Protein AF-A0A3N5M5Z9-F1 (afdb_monomer_lite)

Radius of gyration: 33.38 Å; chains: 1; bounding box: 101×38×65 Å

Structure (mmCIF, N/CA/C/O backbone):
data_AF-A0A3N5M5Z9-F1
#
_entry.id   AF-A0A3N5M5Z9-F1
#
loop_
_atom_site.group_PDB
_atom_site.id
_atom_site.type_symbol
_atom_site.label_atom_id
_atom_site.label_alt_id
_atom_site.label_comp_id
_atom_site.label_asym_id
_atom_site.label_entity_id
_atom_site.label_seq_id
_atom_site.pdbx_PDB_ins_code
_atom_site.Cartn_x
_atom_site.Cartn_y
_atom_site.Cartn_z
_atom_site.occupancy
_atom_site.B_iso_or_equiv
_atom_site.auth_seq_id
_atom_site.auth_comp_id
_atom_site.auth_asym_id
_atom_site.auth_atom_id
_atom_site.pdbx_PDB_model_num
ATOM 1 N N . MET A 1 1 ? -20.073 27.078 -32.637 1.00 55.94 1 MET A N 1
ATOM 2 C CA . MET A 1 1 ? -19.144 25.939 -32.823 1.00 55.94 1 MET A CA 1
ATOM 3 C C . MET A 1 1 ? -18.097 26.010 -31.715 1.00 55.94 1 MET A C 1
ATOM 5 O O . MET A 1 1 ? -17.224 26.864 -31.777 1.00 55.94 1 MET A O 1
ATOM 9 N N . ASN A 1 2 ? -18.253 25.224 -30.645 1.00 62.97 2 ASN A N 1
ATOM 10 C CA . ASN A 1 2 ? -17.443 25.343 -29.427 1.00 62.97 2 ASN A CA 1
ATOM 11 C C . ASN A 1 2 ? -16.269 24.356 -29.510 1.00 62.97 2 ASN A C 1
ATOM 13 O O . ASN A 1 2 ? -16.492 23.146 -29.527 1.00 62.97 2 ASN A O 1
ATOM 17 N N . ARG A 1 3 ? -15.029 24.847 -29.641 1.00 63.47 3 ARG A N 1
ATOM 18 C CA . ARG A 1 3 ? -13.850 23.968 -29.660 1.00 63.47 3 ARG A CA 1
ATOM 19 C C . ARG A 1 3 ? -13.570 23.509 -28.224 1.00 63.47 3 ARG A C 1
ATOM 21 O O . ARG A 1 3 ? -13.419 24.371 -27.362 1.00 63.47 3 ARG A O 1
ATOM 28 N N . PRO A 1 4 ? -13.500 22.196 -27.945 1.00 55.50 4 PRO A N 1
ATOM 29 C CA . PRO A 1 4 ? -13.202 21.715 -26.605 1.00 55.50 4 PRO A CA 1
ATOM 30 C C . PRO A 1 4 ? -11.818 22.204 -26.169 1.00 55.50 4 PRO A C 1
ATOM 32 O O . PRO A 1 4 ? -10.824 22.057 -26.883 1.00 55.50 4 PRO A O 1
ATOM 35 N N . THR A 1 5 ? -11.775 22.818 -24.991 1.00 67.75 5 THR A N 1
ATOM 36 C CA . THR A 1 5 ? -10.578 23.355 -24.348 1.00 67.75 5 THR A CA 1
ATOM 37 C C . THR A 1 5 ? -9.547 22.236 -24.180 1.00 67.75 5 THR A C 1
ATOM 39 O O . THR A 1 5 ? -9.876 21.159 -23.677 1.00 67.75 5 THR A O 1
ATOM 42 N N . ARG A 1 6 ? -8.293 22.473 -24.600 1.00 72.56 6 ARG A N 1
ATOM 43 C CA . ARG A 1 6 ? -7.176 21.496 -24.579 1.00 72.56 6 ARG A CA 1
ATOM 44 C C . ARG A 1 6 ? -7.021 20.744 -23.246 1.00 72.56 6 ARG A C 1
ATOM 46 O O . ARG A 1 6 ? -6.528 19.621 -23.240 1.00 72.56 6 ARG A O 1
ATOM 53 N N . THR A 1 7 ? -7.466 21.327 -22.138 1.00 72.94 7 THR A N 1
ATOM 54 C CA . THR A 1 7 ? -7.477 20.736 -20.794 1.00 72.94 7 THR A CA 1
ATOM 55 C C . THR A 1 7 ? -8.300 19.449 -20.682 1.00 72.94 7 THR A C 1
ATOM 57 O O . THR A 1 7 ? -7.855 18.507 -20.032 1.00 72.94 7 THR A O 1
ATOM 60 N N . VAL A 1 8 ? -9.442 19.341 -21.366 1.00 76.19 8 VAL A N 1
ATOM 61 C CA . VAL A 1 8 ? -10.315 18.152 -21.272 1.00 76.19 8 VAL A CA 1
ATOM 62 C C . VAL A 1 8 ? -9.689 16.937 -21.973 1.00 76.19 8 VAL A C 1
ATOM 64 O O . VAL A 1 8 ? -9.873 15.793 -21.550 1.00 76.19 8 VAL A O 1
ATOM 67 N N . LEU A 1 9 ? -8.902 17.177 -23.027 1.00 70.38 9 LEU A N 1
ATOM 68 C CA . LEU A 1 9 ? -8.251 16.121 -23.805 1.00 70.38 9 LEU A CA 1
ATOM 69 C C . LEU A 1 9 ? -7.135 15.433 -23.002 1.00 70.38 9 LEU A C 1
ATOM 71 O O . LEU A 1 9 ? -7.053 14.206 -22.980 1.00 70.38 9 LEU A O 1
ATOM 75 N N . TRP A 1 10 ? -6.331 16.218 -22.279 1.00 74.12 10 TRP A N 1
ATOM 76 C CA . TRP A 1 10 ? -5.265 15.701 -21.417 1.00 74.12 10 TRP A CA 1
ATOM 77 C C . TRP A 1 10 ? -5.806 14.892 -20.236 1.00 74.12 10 TRP A C 1
ATOM 79 O O . TRP A 1 10 ? -5.250 13.848 -19.898 1.00 74.12 10 TRP A O 1
ATOM 89 N N . GLN A 1 11 ? -6.927 15.318 -19.651 1.00 71.69 11 GLN A N 1
ATOM 90 C CA . GLN A 1 11 ? -7.569 14.603 -18.546 1.00 71.69 11 GLN A CA 1
ATOM 91 C C . GLN A 1 11 ? -8.104 13.231 -18.991 1.00 71.69 11 GLN A C 1
ATOM 93 O O . GLN A 1 11 ? -7.925 12.238 -18.284 1.00 71.69 11 GLN A O 1
ATOM 98 N N . ARG A 1 12 ? -8.672 13.142 -20.204 1.00 69.56 12 ARG A N 1
ATOM 99 C CA . ARG A 1 12 ? -9.094 11.863 -20.805 1.00 69.56 12 ARG A CA 1
ATOM 100 C C . ARG A 1 12 ? -7.922 10.951 -21.160 1.00 69.56 12 ARG A C 1
ATOM 102 O O . ARG A 1 12 ? -8.013 9.754 -20.913 1.00 69.56 12 ARG A O 1
ATOM 109 N N . MET A 1 13 ? -6.825 11.488 -21.696 1.00 69.06 13 MET A N 1
ATOM 110 C CA . MET A 1 13 ? -5.639 10.677 -22.006 1.00 69.06 13 MET A CA 1
ATOM 111 C C . MET A 1 13 ? -4.989 10.122 -20.732 1.00 69.06 13 MET A C 1
ATOM 113 O O . MET A 1 13 ? -4.672 8.937 -20.675 1.00 69.06 13 MET A O 1
ATOM 117 N N . ARG A 1 14 ? -4.892 10.916 -19.659 1.00 66.31 14 ARG A N 1
ATOM 118 C CA . ARG A 1 14 ? -4.393 10.438 -18.357 1.00 66.31 14 ARG A CA 1
ATOM 119 C C . ARG A 1 14 ? -5.268 9.323 -17.770 1.00 66.31 14 ARG A C 1
ATOM 121 O O . ARG A 1 14 ? -4.745 8.370 -17.201 1.00 66.31 14 ARG A O 1
ATOM 128 N N . ALA A 1 15 ? -6.585 9.402 -17.971 1.00 62.56 15 ALA A N 1
ATOM 129 C CA . ALA A 1 15 ? -7.541 8.382 -17.542 1.00 62.56 15 ALA A CA 1
ATOM 130 C C . ALA A 1 15 ? -7.485 7.075 -18.356 1.00 62.56 15 ALA A C 1
ATOM 132 O O . ALA A 1 15 ? -8.138 6.107 -17.974 1.00 62.56 15 ALA A O 1
ATOM 133 N N . LEU A 1 16 ? -6.732 7.016 -19.454 1.00 61.34 16 LEU A N 1
ATOM 134 C CA . LEU A 1 16 ? -6.512 5.784 -20.219 1.00 61.34 16 LEU A CA 1
ATOM 135 C C . LEU A 1 16 ? -5.133 5.173 -19.956 1.00 61.34 16 LEU A C 1
ATOM 137 O O . LEU A 1 16 ? -4.974 3.968 -20.108 1.00 61.34 16 LEU A O 1
ATOM 141 N N . VAL A 1 17 ? -4.155 5.979 -19.534 1.00 60.06 17 VAL A N 1
ATOM 142 C CA . VAL A 1 17 ? -2.747 5.558 -19.519 1.00 60.06 17 VAL A CA 1
ATOM 143 C C . VAL A 1 17 ? -2.323 4.848 -18.228 1.00 60.06 17 VAL A C 1
ATOM 145 O O . VAL A 1 17 ? -1.394 4.060 -18.301 1.00 60.06 17 VAL A O 1
ATOM 148 N N . LEU A 1 18 ? -2.978 5.030 -17.068 1.00 61.59 18 LEU A N 1
ATOM 149 C CA . LEU A 1 18 ? -2.533 4.372 -15.819 1.00 61.59 18 LEU A CA 1
ATOM 150 C C . LEU A 1 18 ? -3.711 3.917 -14.934 1.00 61.59 18 LEU A C 1
ATOM 152 O O . LEU A 1 18 ? -4.192 4.678 -14.088 1.00 61.59 18 LEU A O 1
ATOM 156 N N . PRO A 1 19 ? -4.241 2.695 -15.118 1.00 65.12 19 PRO A N 1
ATOM 157 C CA . PRO A 1 19 ? -5.147 2.096 -14.136 1.00 65.12 19 PRO A CA 1
ATOM 158 C C . PRO A 1 19 ? -4.476 1.922 -12.759 1.00 65.12 19 PRO A C 1
ATOM 160 O O . PRO A 1 19 ? -5.160 2.072 -11.752 1.00 65.12 19 PRO A O 1
ATOM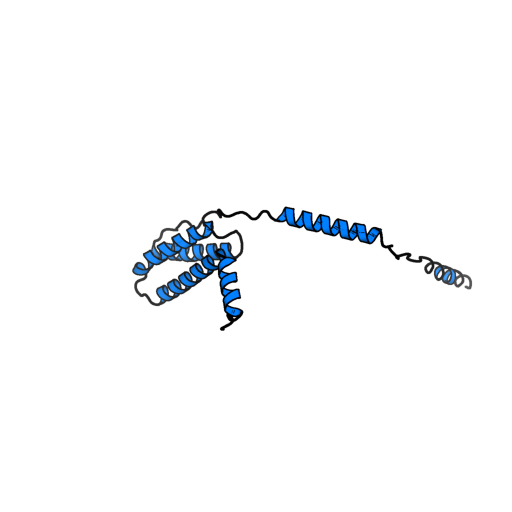 163 N N . GLU A 1 20 ? -3.156 1.712 -12.713 1.00 63.84 20 GLU A N 1
ATOM 164 C CA . GLU A 1 20 ? -2.379 1.454 -11.486 1.00 63.84 20 GLU A CA 1
ATOM 165 C C . GLU A 1 20 ? -2.343 2.662 -10.531 1.00 63.84 20 GLU A C 1
ATOM 167 O O . GLU A 1 20 ? -2.724 2.533 -9.367 1.00 63.84 20 GLU A O 1
ATOM 172 N N . VAL A 1 21 ? -2.051 3.870 -11.037 1.00 71.50 21 VAL A N 1
ATOM 173 C CA . VAL A 1 21 ? -2.032 5.109 -10.224 1.00 71.50 21 VAL A CA 1
ATOM 174 C C . VAL A 1 21 ? -3.371 5.347 -9.512 1.00 71.50 21 VAL A C 1
ATOM 176 O O . VAL A 1 21 ? -3.413 5.834 -8.382 1.00 71.50 21 VAL A O 1
ATOM 179 N N . ARG A 1 22 ? -4.484 4.938 -10.136 1.00 81.69 22 ARG A N 1
ATOM 180 C CA . ARG A 1 22 ? -5.822 5.075 -9.544 1.00 81.69 22 ARG A CA 1
ATOM 181 C C . ARG A 1 22 ? -6.065 4.122 -8.380 1.00 81.69 22 ARG A C 1
ATOM 183 O O . ARG A 1 22 ? -6.911 4.427 -7.545 1.00 81.69 22 ARG A O 1
ATOM 190 N N . VAL A 1 23 ? -5.386 2.978 -8.320 1.00 88.81 23 VAL A N 1
ATOM 191 C CA . VAL A 1 23 ? -5.519 2.044 -7.195 1.00 88.81 23 VAL A CA 1
ATOM 192 C C . VAL A 1 23 ? -4.840 2.637 -5.967 1.00 88.81 23 VAL A C 1
ATOM 194 O O . VAL A 1 23 ? -5.479 2.765 -4.926 1.00 88.81 23 VAL A O 1
ATOM 197 N N . ILE A 1 24 ? -3.591 3.083 -6.105 1.00 91.50 24 ILE A N 1
ATOM 198 C CA . ILE A 1 24 ? -2.815 3.648 -4.995 1.00 91.50 24 ILE A CA 1
ATOM 199 C C . ILE A 1 24 ? -3.470 4.905 -4.421 1.00 91.50 24 ILE A C 1
ATOM 201 O O . ILE A 1 24 ? -3.616 5.021 -3.206 1.00 91.50 24 ILE A O 1
ATOM 205 N N . GLU A 1 25 ? -3.927 5.819 -5.279 1.00 92.31 25 GLU A N 1
ATOM 206 C CA . GLU A 1 25 ? -4.608 7.040 -4.842 1.00 92.31 25 GLU A CA 1
ATOM 207 C C . GLU A 1 25 ? -5.877 6.724 -4.036 1.00 92.31 25 GLU A C 1
ATOM 209 O O . GLU A 1 25 ? -6.093 7.292 -2.964 1.00 92.31 25 GLU A O 1
ATOM 214 N N . LYS A 1 26 ? -6.679 5.751 -4.494 1.00 94.00 26 LYS A N 1
ATOM 215 C CA . LYS A 1 26 ? -7.867 5.284 -3.763 1.00 94.00 26 LYS A CA 1
ATOM 216 C C . LYS A 1 26 ? -7.509 4.675 -2.410 1.00 94.00 26 LYS A C 1
ATOM 218 O O . LYS A 1 26 ? -8.197 4.960 -1.430 1.00 94.00 26 LYS A O 1
ATOM 223 N N . MET A 1 27 ? -6.451 3.864 -2.342 1.00 95.56 27 MET A N 1
ATOM 224 C CA . MET A 1 27 ? -6.006 3.268 -1.078 1.00 95.56 27 MET A CA 1
ATOM 225 C C . MET A 1 27 ? -5.528 4.343 -0.101 1.00 95.56 27 MET A C 1
ATOM 227 O O . MET A 1 27 ? -5.916 4.323 1.063 1.00 95.56 27 MET A O 1
ATOM 231 N N . ASN A 1 28 ? -4.767 5.332 -0.568 1.00 95.00 28 ASN A N 1
ATOM 232 C CA . ASN A 1 28 ? -4.287 6.416 0.285 1.00 95.00 28 ASN A CA 1
ATOM 233 C C . ASN A 1 28 ? -5.424 7.328 0.784 1.00 95.00 28 ASN A C 1
ATOM 235 O O . ASN A 1 28 ? -5.439 7.739 1.946 1.00 95.00 28 ASN A O 1
ATOM 239 N N . ALA A 1 29 ? -6.409 7.610 -0.074 1.00 95.75 29 ALA A N 1
ATOM 240 C CA . ALA A 1 29 ? -7.597 8.369 0.306 1.00 95.75 29 ALA A CA 1
ATOM 241 C C . ALA A 1 29 ? -8.413 7.633 1.381 1.00 95.75 29 ALA A C 1
ATOM 243 O O . ALA A 1 29 ? -8.796 8.235 2.384 1.00 95.75 29 ALA A O 1
ATOM 244 N N . ARG A 1 30 ? -8.631 6.320 1.212 1.00 96.56 30 ARG A N 1
ATOM 245 C CA . ARG A 1 30 ? -9.349 5.504 2.202 1.00 96.56 30 ARG A CA 1
ATOM 246 C C . ARG A 1 30 ? -8.569 5.361 3.511 1.00 96.56 30 ARG A C 1
ATOM 248 O O . ARG A 1 30 ? -9.173 5.484 4.569 1.00 96.56 30 ARG A O 1
ATOM 255 N N . HIS A 1 31 ? -7.246 5.204 3.451 1.00 97.06 31 HIS A N 1
ATOM 256 C CA . HIS A 1 31 ? -6.384 5.231 4.636 1.00 97.06 31 HIS A CA 1
ATOM 257 C C . HIS A 1 31 ? -6.543 6.544 5.408 1.00 97.06 31 HIS A C 1
ATOM 259 O O . HIS A 1 31 ? -6.823 6.517 6.600 1.00 97.06 31 HIS A O 1
ATOM 265 N N . SER A 1 32 ? -6.433 7.685 4.723 1.00 97.12 32 SER A N 1
ATOM 266 C CA . SER A 1 32 ? -6.541 9.006 5.353 1.00 97.12 32 SER A CA 1
ATOM 267 C C . SER A 1 32 ? -7.905 9.217 6.016 1.00 97.12 32 SER A C 1
ATOM 269 O O . SER A 1 32 ? -7.977 9.760 7.117 1.00 97.12 32 SER A O 1
ATOM 271 N N . ARG A 1 33 ? -8.980 8.743 5.374 1.00 97.19 33 ARG A N 1
ATOM 272 C CA . ARG A 1 33 ? -10.333 8.763 5.938 1.00 97.19 33 ARG A CA 1
ATOM 273 C C . ARG A 1 33 ? -10.434 7.921 7.213 1.00 97.19 33 ARG A C 1
ATOM 275 O O . ARG A 1 33 ? -10.886 8.440 8.224 1.00 97.19 33 ARG A O 1
ATOM 282 N N . LEU A 1 34 ? -9.967 6.672 7.188 1.00 96.56 34 LEU A N 1
ATOM 283 C CA . LEU A 1 34 ? -10.016 5.795 8.363 1.00 96.56 34 LEU A CA 1
ATOM 284 C C . LEU A 1 34 ? -9.180 6.345 9.523 1.00 96.56 34 LEU A C 1
ATOM 286 O O . LEU A 1 34 ? -9.612 6.288 10.665 1.00 96.56 34 LEU A O 1
ATOM 290 N N . ILE A 1 35 ? -8.020 6.949 9.246 1.00 96.94 35 ILE A N 1
ATOM 291 C CA . ILE A 1 35 ? -7.227 7.628 10.282 1.00 96.94 35 ILE A CA 1
ATOM 292 C C . ILE A 1 35 ? -7.998 8.793 10.909 1.00 96.94 35 ILE A C 1
ATOM 294 O O . ILE A 1 35 ? -7.911 8.991 12.118 1.00 96.94 35 ILE A O 1
ATOM 298 N N . ALA A 1 36 ? -8.747 9.569 10.125 1.00 96.44 36 ALA A N 1
ATOM 299 C CA . ALA A 1 36 ? -9.588 10.625 10.680 1.00 96.44 36 ALA A CA 1
ATOM 300 C C . ALA A 1 36 ? -10.698 10.039 11.570 1.00 96.44 36 ALA A C 1
ATOM 302 O O . ALA A 1 36 ? -10.844 10.463 12.712 1.00 96.44 36 ALA A O 1
ATOM 303 N N . GLU A 1 37 ? -11.389 8.999 11.101 1.00 94.88 37 GLU A N 1
ATOM 304 C CA . GLU A 1 37 ? -12.466 8.338 11.849 1.00 94.88 37 GLU A CA 1
ATOM 305 C C . GLU A 1 37 ? -11.963 7.704 13.159 1.00 94.88 37 GLU A C 1
ATOM 307 O O . GLU A 1 37 ? -12.606 7.863 14.192 1.00 94.88 37 GLU A O 1
ATOM 312 N N . THR A 1 38 ? -10.764 7.102 13.180 1.00 93.62 38 THR A N 1
ATOM 313 C CA . THR A 1 38 ? -10.163 6.574 14.428 1.00 93.62 38 THR A CA 1
ATOM 314 C C . THR A 1 38 ? -9.913 7.640 15.498 1.00 93.62 38 THR A C 1
ATOM 316 O O . THR A 1 38 ? -9.753 7.299 16.665 1.00 93.62 38 THR A O 1
ATOM 319 N N . ARG A 1 39 ? -9.841 8.924 15.123 1.00 92.94 39 ARG A N 1
ATOM 320 C CA . ARG A 1 39 ? -9.643 10.035 16.069 1.00 92.94 39 ARG A CA 1
ATOM 321 C C . ARG A 1 39 ? -10.956 10.613 16.583 1.00 92.94 39 ARG A C 1
ATOM 323 O O . ARG A 1 39 ? -10.944 11.275 17.615 1.00 92.94 39 ARG A O 1
ATOM 330 N N . GLU A 1 40 ? -12.041 10.427 15.840 1.00 92.31 40 GLU A N 1
ATOM 331 C CA . GLU A 1 40 ? -13.355 11.002 16.143 1.00 92.31 40 GLU A CA 1
ATOM 332 C C . GLU A 1 40 ? -14.280 10.013 16.861 1.00 92.31 40 GLU A C 1
ATOM 334 O O . GLU A 1 40 ? -15.188 10.431 17.575 1.00 92.31 40 GLU A O 1
ATOM 339 N N . VAL A 1 41 ? -14.076 8.707 16.667 1.00 89.69 41 VAL A N 1
ATOM 340 C CA . VAL A 1 41 ? -14.945 7.662 17.212 1.00 89.69 41 VAL A CA 1
ATOM 341 C C . VAL A 1 41 ? -14.435 7.190 18.576 1.00 89.69 41 VAL A C 1
ATOM 343 O O . VAL A 1 41 ? -13.366 6.594 18.671 1.00 89.69 41 VAL A O 1
ATOM 346 N N . ASP A 1 42 ? -15.247 7.387 19.619 1.00 88.25 42 ASP A N 1
ATOM 347 C CA . ASP A 1 42 ? -14.959 6.903 20.983 1.00 88.25 42 ASP A CA 1
ATOM 348 C C . ASP A 1 42 ? -15.001 5.366 21.100 1.00 88.25 42 ASP A C 1
ATOM 350 O O . ASP A 1 42 ? -14.368 4.780 21.975 1.00 88.25 42 ASP A O 1
ATOM 354 N N . ASP A 1 43 ? -15.755 4.702 20.218 1.00 91.00 43 ASP A N 1
ATOM 355 C CA . ASP A 1 43 ? -15.959 3.251 20.209 1.00 91.00 43 ASP A CA 1
ATOM 356 C C . ASP A 1 43 ? -15.278 2.599 18.996 1.00 91.00 43 ASP A C 1
ATOM 358 O O . ASP A 1 43 ? -15.886 2.384 17.940 1.00 91.00 43 ASP A O 1
ATOM 362 N N . LEU A 1 44 ? -13.986 2.310 19.152 1.00 89.25 44 LEU A N 1
ATOM 363 C CA . LEU A 1 44 ? -13.135 1.747 18.100 1.00 89.25 44 LEU A CA 1
ATOM 364 C C . LEU A 1 44 ? -13.593 0.357 17.632 1.00 89.25 44 LEU A C 1
ATOM 366 O O . LEU A 1 44 ? -13.326 -0.010 16.486 1.00 89.25 44 LEU A O 1
ATOM 370 N N . GLU A 1 45 ? -14.333 -0.398 18.454 1.00 91.94 45 GLU A N 1
ATOM 371 C CA . GLU A 1 45 ? -14.838 -1.726 18.078 1.00 91.94 45 GLU A CA 1
ATOM 372 C C . GLU A 1 45 ? -15.793 -1.656 16.880 1.00 91.94 45 GLU A C 1
ATOM 374 O O . GLU A 1 45 ? -15.806 -2.554 16.036 1.00 91.94 45 GLU A O 1
ATOM 379 N N . LYS A 1 46 ? -16.537 -0.551 16.739 1.00 93.12 46 LYS A N 1
ATOM 380 C CA . LYS A 1 46 ? -17.427 -0.329 15.589 1.00 93.12 46 LYS A CA 1
ATOM 381 C C . LYS A 1 46 ? -16.679 -0.116 14.276 1.00 93.12 46 LYS A C 1
ATOM 383 O O . LYS A 1 46 ? -17.250 -0.377 13.218 1.00 93.12 46 LYS A O 1
ATOM 388 N N . LEU A 1 47 ? -15.431 0.352 14.330 1.00 94.94 47 LEU A N 1
ATOM 389 C CA . LEU A 1 47 ? -14.619 0.637 13.146 1.00 94.94 47 LEU A CA 1
ATOM 390 C C . LEU A 1 47 ? -13.820 -0.589 12.676 1.00 94.94 47 LEU A C 1
ATOM 392 O O . LEU A 1 47 ? -13.449 -0.667 11.503 1.00 94.94 47 LEU A O 1
ATOM 396 N N . LEU A 1 48 ? -13.591 -1.573 13.555 1.00 95.69 48 LEU A N 1
ATOM 397 C CA . LEU A 1 48 ? -12.816 -2.777 13.234 1.00 95.69 48 LEU A CA 1
ATOM 398 C C . LEU A 1 48 ? -13.282 -3.499 11.958 1.00 95.69 48 LEU A C 1
ATOM 400 O O . LEU A 1 48 ? -12.420 -3.800 11.131 1.00 95.69 48 LEU A O 1
ATOM 404 N N . PRO A 1 49 ? -14.590 -3.717 11.706 1.00 96.38 49 PRO A N 1
ATOM 405 C CA . PRO A 1 49 ? -15.031 -4.373 10.475 1.00 96.38 49 PRO A CA 1
ATOM 406 C C . PRO A 1 49 ? -14.647 -3.598 9.207 1.00 96.38 49 PRO A C 1
ATOM 408 O O . PRO A 1 49 ? -14.318 -4.203 8.186 1.00 96.38 49 PRO A O 1
ATOM 411 N N . GLU A 1 50 ? -14.660 -2.262 9.256 1.00 96.62 50 GLU A N 1
ATOM 412 C CA . GLU A 1 50 ? -14.279 -1.425 8.115 1.00 96.62 50 GLU A CA 1
ATOM 413 C C . GLU A 1 50 ? -12.763 -1.437 7.891 1.00 96.62 50 GLU A C 1
ATOM 415 O O . GLU A 1 50 ? -12.308 -1.492 6.743 1.00 96.62 50 GLU A O 1
ATOM 420 N N . VAL A 1 51 ? -11.978 -1.452 8.972 1.00 97.25 51 VAL A N 1
ATOM 421 C CA . VAL A 1 51 ? -10.520 -1.610 8.908 1.00 97.25 51 VAL A CA 1
ATOM 422 C C . VAL A 1 51 ? -10.146 -2.984 8.356 1.00 97.25 51 VAL A C 1
ATOM 424 O O . VAL A 1 51 ? -9.277 -3.069 7.490 1.00 97.25 51 VAL A O 1
ATOM 427 N N . GLU A 1 52 ? -10.815 -4.056 8.782 1.00 97.44 52 GLU A N 1
ATOM 428 C CA . GLU A 1 52 ? -10.600 -5.403 8.244 1.00 97.44 52 GLU A CA 1
ATOM 429 C C . GLU A 1 52 ? -10.944 -5.500 6.752 1.00 97.44 52 GLU A C 1
ATOM 431 O O . GLU A 1 52 ? -10.207 -6.124 5.981 1.00 97.44 52 GLU A O 1
ATOM 436 N N . ASP A 1 53 ? -12.052 -4.890 6.323 1.00 97.75 53 ASP A N 1
ATOM 437 C CA . ASP A 1 53 ? -12.414 -4.810 4.906 1.00 97.75 53 ASP A CA 1
ATOM 438 C C . ASP A 1 53 ? -11.358 -4.038 4.107 1.00 97.75 53 ASP A C 1
ATOM 440 O O . ASP A 1 53 ? -10.916 -4.473 3.039 1.00 97.75 53 ASP A O 1
ATOM 444 N N . PHE A 1 54 ? -10.906 -2.901 4.633 1.00 97.75 54 PHE A N 1
ATOM 445 C CA . PHE A 1 54 ? -9.862 -2.121 3.990 1.00 97.75 54 PHE A CA 1
ATOM 446 C C . PHE A 1 54 ? -8.544 -2.896 3.897 1.00 97.75 54 PHE A C 1
ATOM 448 O O . PHE A 1 54 ? -7.922 -2.933 2.836 1.00 97.75 54 PHE A O 1
ATOM 455 N N . TYR A 1 55 ? -8.158 -3.583 4.968 1.00 97.50 55 TYR A N 1
ATOM 456 C CA . TYR A 1 55 ? -6.975 -4.430 5.020 1.00 97.50 55 TYR A CA 1
ATOM 457 C C . TYR A 1 55 ? -6.989 -5.505 3.924 1.00 97.50 55 TYR A C 1
ATOM 459 O O . TYR A 1 55 ? -6.023 -5.649 3.170 1.00 97.50 55 TYR A O 1
ATOM 467 N N . LYS A 1 56 ? -8.117 -6.211 3.765 1.00 97.62 56 LYS A N 1
ATOM 468 C CA . LYS A 1 56 ? -8.310 -7.213 2.702 1.00 97.62 56 LYS A CA 1
ATOM 469 C C . LYS A 1 56 ? -8.173 -6.597 1.307 1.00 97.62 56 LYS A C 1
ATOM 471 O O . LYS A 1 56 ? -7.536 -7.195 0.437 1.00 97.62 56 LYS A O 1
ATOM 476 N N . HIS A 1 57 ? -8.704 -5.392 1.102 1.00 97.00 57 HIS A N 1
ATOM 477 C CA . HIS A 1 57 ? -8.553 -4.670 -0.161 1.00 97.00 57 HIS A CA 1
ATOM 478 C C . HIS A 1 57 ? -7.099 -4.290 -0.466 1.00 97.00 57 HIS A C 1
ATOM 480 O O . HIS A 1 57 ? -6.685 -4.411 -1.620 1.00 97.00 57 HIS A O 1
ATOM 486 N N . ILE A 1 58 ? -6.304 -3.886 0.533 1.00 97.25 58 ILE A N 1
ATOM 487 C CA . ILE A 1 58 ? -4.875 -3.594 0.334 1.00 97.25 58 ILE A CA 1
ATOM 488 C C . ILE A 1 58 ? -4.122 -4.869 -0.079 1.00 97.25 58 ILE A C 1
ATOM 490 O O . ILE A 1 58 ? -3.342 -4.838 -1.033 1.00 97.25 58 ILE A O 1
ATOM 494 N N . LEU A 1 59 ? -4.379 -6.000 0.591 1.00 97.56 59 LEU A N 1
ATOM 495 C CA . LEU A 1 59 ? -3.747 -7.281 0.250 1.00 97.56 59 LEU A CA 1
ATOM 496 C C . LEU A 1 59 ? -4.045 -7.709 -1.192 1.00 97.56 59 LEU A C 1
ATOM 498 O O . LEU A 1 59 ? -3.131 -8.131 -1.906 1.00 97.56 59 LEU A O 1
ATOM 502 N N . ALA A 1 60 ? -5.303 -7.570 -1.620 1.00 96.69 60 ALA A N 1
ATOM 503 C CA . ALA A 1 60 ? -5.742 -7.881 -2.978 1.00 96.69 60 ALA A CA 1
ATOM 504 C C . ALA A 1 60 ? -5.166 -6.907 -4.020 1.00 96.69 60 ALA A C 1
ATOM 506 O O . ALA A 1 60 ? -4.774 -7.326 -5.106 1.00 96.69 60 ALA A O 1
ATOM 507 N N . ALA A 1 61 ? -5.029 -5.619 -3.685 1.00 95.50 61 ALA A N 1
ATOM 508 C CA . ALA A 1 61 ? -4.444 -4.625 -4.586 1.00 95.50 61 ALA A CA 1
ATOM 509 C C . ALA A 1 61 ? -3.014 -4.989 -5.027 1.00 95.50 61 ALA A C 1
ATOM 511 O O . ALA A 1 61 ? -2.616 -4.646 -6.144 1.00 95.50 61 ALA A O 1
ATOM 512 N N . GLY A 1 62 ? -2.273 -5.739 -4.200 1.00 95.69 62 GLY A N 1
ATOM 513 C CA . GLY A 1 62 ? -0.939 -6.251 -4.519 1.00 95.69 62 GLY A CA 1
ATOM 514 C C . GLY A 1 62 ? -0.854 -7.091 -5.801 1.00 95.69 62 GLY A C 1
ATOM 515 O O . GLY A 1 62 ? 0.209 -7.121 -6.417 1.00 95.69 62 GLY A O 1
ATOM 516 N N . GLU A 1 63 ? -1.957 -7.705 -6.246 1.00 95.56 63 GLU A N 1
ATOM 517 C CA . GLU A 1 63 ? -2.021 -8.450 -7.512 1.00 95.56 63 GLU A CA 1
ATOM 518 C C . GLU A 1 63 ? -1.841 -7.537 -8.735 1.00 95.56 63 GLU A C 1
ATOM 520 O O . GLU A 1 63 ? -1.215 -7.915 -9.729 1.00 95.56 63 GLU A O 1
ATOM 525 N N . SER A 1 64 ? -2.377 -6.319 -8.643 1.00 92.94 64 SER A N 1
ATOM 526 C CA . SER A 1 64 ? -2.431 -5.345 -9.736 1.00 92.94 64 SER A CA 1
ATOM 527 C C . SER A 1 64 ? -1.274 -4.349 -9.747 1.00 92.94 64 SER A C 1
ATOM 529 O O . SER A 1 64 ? -1.101 -3.645 -10.736 1.00 92.94 64 SER A O 1
ATOM 531 N N . VAL A 1 65 ? -0.492 -4.277 -8.666 1.00 92.19 65 VAL A N 1
ATOM 532 C CA . VAL A 1 65 ? 0.570 -3.276 -8.510 1.00 92.19 65 VAL A CA 1
ATOM 533 C C . VAL A 1 65 ? 1.944 -3.920 -8.726 1.00 92.19 65 VAL A C 1
ATOM 535 O O . VAL A 1 65 ? 2.329 -4.820 -7.968 1.00 92.19 65 VAL A O 1
ATOM 538 N N . PRO A 1 66 ? 2.710 -3.478 -9.741 1.00 91.88 66 PRO A N 1
ATOM 539 C CA . PRO A 1 66 ? 4.021 -4.035 -10.042 1.00 91.88 66 PRO A CA 1
ATOM 540 C C . PRO A 1 66 ? 5.027 -3.756 -8.915 1.00 91.88 66 PRO A C 1
ATOM 542 O O . PRO A 1 66 ? 4.841 -2.844 -8.109 1.00 91.88 66 PRO A O 1
ATOM 545 N N . PRO A 1 67 ? 6.123 -4.530 -8.819 1.00 91.94 67 PRO A N 1
ATOM 546 C CA . PRO A 1 67 ? 7.192 -4.233 -7.870 1.00 91.94 67 PRO A CA 1
ATOM 547 C C . PRO A 1 67 ? 7.785 -2.836 -8.121 1.00 91.94 67 PRO A C 1
ATOM 549 O O . PRO A 1 67 ? 8.136 -2.498 -9.249 1.00 91.94 67 PRO A O 1
ATOM 552 N N . GLY A 1 68 ? 7.914 -2.042 -7.057 1.00 91.12 68 GLY A N 1
ATOM 553 C CA . GLY A 1 68 ? 8.400 -0.664 -7.101 1.00 91.12 68 GLY A CA 1
ATOM 554 C C . GLY A 1 68 ? 7.894 0.151 -5.909 1.00 91.12 68 GLY A C 1
ATOM 555 O O . GLY A 1 68 ? 7.316 -0.403 -4.972 1.00 91.12 68 GLY A O 1
ATOM 556 N N . SER A 1 69 ? 8.055 1.474 -5.978 1.00 91.25 69 SER A N 1
ATOM 557 C CA . SER A 1 69 ? 7.685 2.402 -4.897 1.00 91.25 69 SER A CA 1
ATOM 558 C C . SER A 1 69 ? 6.205 2.334 -4.509 1.00 91.25 69 SER A C 1
ATOM 560 O O . SER A 1 69 ? 5.865 2.450 -3.336 1.00 91.25 69 SER A O 1
ATOM 562 N N . GLU A 1 70 ? 5.315 2.112 -5.478 1.00 93.31 70 GLU A N 1
ATOM 563 C CA . GLU A 1 70 ? 3.875 1.965 -5.231 1.00 93.31 70 GLU A CA 1
ATOM 564 C C . GLU A 1 70 ? 3.554 0.708 -4.413 1.00 93.31 70 GLU A C 1
ATOM 566 O O . GLU A 1 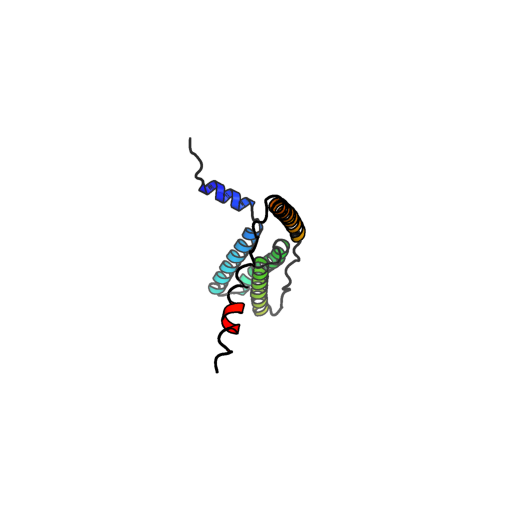70 ? 2.731 0.741 -3.496 1.00 93.31 70 GLU A O 1
ATOM 571 N N . ARG A 1 71 ? 4.245 -0.402 -4.688 1.00 95.31 71 ARG A N 1
ATOM 572 C CA . ARG A 1 71 ? 4.079 -1.643 -3.927 1.00 95.31 71 ARG A CA 1
ATOM 573 C C . ARG A 1 71 ? 4.683 -1.542 -2.534 1.00 95.31 71 ARG A C 1
ATOM 575 O O . ARG A 1 71 ? 4.137 -2.123 -1.600 1.00 95.31 71 ARG A O 1
ATOM 582 N N . ASP A 1 72 ? 5.775 -0.802 -2.381 1.00 96.19 72 ASP A N 1
ATOM 583 C CA . ASP A 1 72 ? 6.363 -0.539 -1.066 1.00 96.19 72 ASP A CA 1
ATOM 584 C C . ASP A 1 72 ? 5.437 0.326 -0.201 1.00 96.19 72 ASP A C 1
ATOM 586 O O . ASP A 1 72 ? 5.281 0.049 0.988 1.00 96.19 72 ASP A O 1
ATOM 590 N N . LEU A 1 73 ? 4.718 1.279 -0.805 1.00 96.12 73 LEU A N 1
ATOM 591 C CA . LEU A 1 73 ? 3.652 2.010 -0.120 1.00 96.12 73 LEU A CA 1
ATOM 592 C C . LEU A 1 73 ? 2.518 1.076 0.335 1.00 96.12 73 LEU A C 1
ATOM 594 O O . LEU A 1 73 ? 2.078 1.175 1.480 1.00 96.12 73 LEU A O 1
ATOM 598 N N . LEU A 1 74 ? 2.071 0.134 -0.508 1.00 96.75 74 LEU A N 1
ATOM 599 C CA . LEU A 1 74 ? 1.073 -0.861 -0.090 1.00 96.75 74 LEU A CA 1
ATOM 600 C C . LEU A 1 74 ? 1.567 -1.706 1.088 1.00 96.75 74 LEU A C 1
ATOM 602 O O . LEU A 1 74 ? 0.811 -1.917 2.030 1.00 96.75 74 LEU A O 1
ATOM 606 N N . LYS A 1 75 ? 2.830 -2.152 1.080 1.00 97.56 75 LYS A N 1
ATOM 607 C CA . LYS A 1 75 ? 3.408 -2.899 2.211 1.00 97.56 75 LYS A CA 1
ATOM 608 C C . LYS A 1 75 ? 3.401 -2.079 3.497 1.00 97.56 75 LYS A C 1
ATOM 610 O O . LYS A 1 75 ? 3.038 -2.612 4.540 1.00 97.56 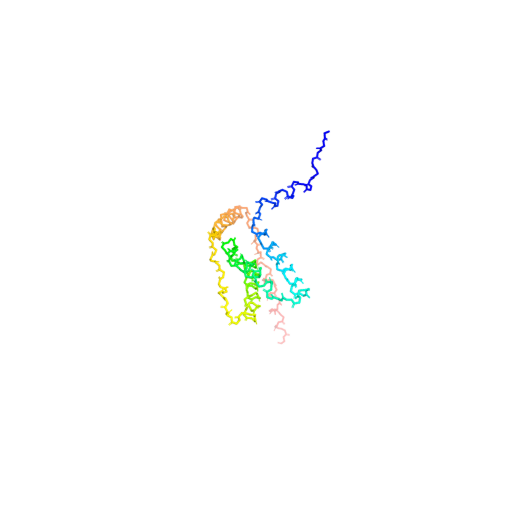75 LYS A O 1
ATOM 615 N N . ALA A 1 76 ? 3.761 -0.797 3.421 1.00 97.69 76 ALA A N 1
ATOM 616 C CA . ALA A 1 76 ? 3.725 0.095 4.576 1.00 97.69 76 ALA A CA 1
ATOM 617 C C . ALA A 1 76 ? 2.298 0.237 5.135 1.00 97.69 76 ALA A C 1
ATOM 619 O O . ALA A 1 76 ? 2.105 0.151 6.346 1.00 97.69 76 ALA A O 1
ATOM 620 N N . LEU A 1 77 ? 1.292 0.371 4.261 1.00 97.38 77 LEU A N 1
ATOM 621 C CA . LEU A 1 77 ? -0.117 0.401 4.666 1.00 97.38 77 LEU A CA 1
ATOM 622 C C . LEU A 1 77 ? -0.560 -0.919 5.312 1.00 97.38 77 LEU A C 1
ATOM 624 O O . LEU A 1 77 ? -1.199 -0.889 6.360 1.00 97.38 77 LEU A O 1
ATOM 628 N N . VAL A 1 78 ? -0.206 -2.071 4.728 1.00 98.00 78 VAL A N 1
ATOM 629 C CA . VAL A 1 78 ? -0.496 -3.388 5.322 1.00 98.00 78 VAL A CA 1
ATOM 630 C C . VAL A 1 78 ? 0.125 -3.495 6.706 1.00 98.00 78 VAL A C 1
ATOM 632 O O . VAL A 1 78 ? -0.560 -3.874 7.645 1.00 98.00 78 VAL A O 1
ATOM 635 N N . GLN A 1 79 ? 1.399 -3.137 6.854 1.00 98.12 79 GLN A N 1
ATOM 636 C CA . GLN A 1 79 ? 2.088 -3.226 8.136 1.00 98.12 79 GLN A CA 1
ATOM 637 C C . GLN A 1 79 ? 1.435 -2.329 9.191 1.00 98.12 79 GLN A C 1
ATOM 639 O O . GLN A 1 79 ? 1.197 -2.784 10.306 1.00 98.12 79 GLN A O 1
ATOM 644 N N . PHE A 1 80 ? 1.086 -1.093 8.824 1.00 97.94 80 PHE A N 1
ATOM 645 C CA . PHE A 1 80 ? 0.387 -0.165 9.709 1.00 97.94 80 PHE A CA 1
ATOM 646 C C . PHE A 1 80 ? -0.936 -0.753 10.222 1.00 97.94 80 PHE A C 1
ATOM 648 O O . PHE A 1 80 ? -1.164 -0.823 11.429 1.00 97.94 80 PHE A O 1
ATOM 655 N N . TRP A 1 81 ? -1.798 -1.219 9.315 1.00 97.75 81 TRP A N 1
ATOM 656 C CA . TRP A 1 81 ? -3.112 -1.742 9.696 1.00 97.75 81 TRP A CA 1
ATOM 657 C C . TRP A 1 81 ? -3.044 -3.121 10.349 1.00 97.75 81 TRP A C 1
ATOM 659 O O . TRP A 1 81 ? -3.897 -3.436 11.170 1.00 97.75 81 TRP A O 1
ATOM 669 N N . ALA A 1 82 ? -2.023 -3.926 10.051 1.00 97.94 82 ALA A N 1
ATOM 670 C CA . ALA A 1 82 ? -1.780 -5.184 10.747 1.00 97.94 82 ALA A CA 1
ATOM 671 C C . ALA A 1 82 ? -1.439 -4.953 12.222 1.00 97.94 82 ALA A C 1
ATOM 673 O O . ALA A 1 82 ? -1.995 -5.634 13.080 1.00 97.94 82 ALA A O 1
ATOM 674 N N . THR A 1 83 ? -0.576 -3.975 12.521 1.00 97.88 83 THR A N 1
ATOM 675 C CA . THR A 1 83 ? -0.291 -3.565 13.903 1.00 97.88 83 THR A CA 1
ATOM 676 C C . THR A 1 83 ? -1.549 -3.033 14.580 1.00 97.88 83 THR A C 1
ATOM 678 O O . THR A 1 83 ? -1.885 -3.495 15.663 1.00 97.88 83 THR A O 1
ATOM 681 N N . TYR A 1 84 ? -2.302 -2.157 13.909 1.00 96.56 84 TYR A N 1
ATOM 682 C CA . TYR A 1 84 ? -3.557 -1.633 14.451 1.00 96.56 84 TYR A CA 1
ATOM 683 C C . TYR A 1 84 ? -4.559 -2.750 14.799 1.00 96.56 84 TYR A C 1
ATOM 685 O O . TYR A 1 84 ? -5.090 -2.786 15.907 1.00 96.56 84 TYR A O 1
ATOM 693 N N . LEU A 1 85 ? -4.785 -3.699 13.883 1.00 96.88 85 LEU A N 1
ATOM 694 C CA . LEU A 1 85 ? -5.666 -4.846 14.117 1.00 96.88 85 LEU A CA 1
ATOM 695 C C . LEU A 1 85 ? -5.137 -5.754 15.231 1.00 96.88 85 LEU A C 1
ATOM 697 O O . LEU A 1 85 ? -5.929 -6.242 16.033 1.00 96.88 85 LEU A O 1
ATOM 701 N N . TYR A 1 86 ? -3.824 -5.969 15.315 1.00 97.62 86 TYR A N 1
ATOM 702 C CA . TYR A 1 86 ? -3.218 -6.745 16.395 1.00 97.62 86 TYR A CA 1
ATOM 703 C C . TYR A 1 86 ? -3.466 -6.104 17.763 1.00 97.62 86 TYR A C 1
ATOM 705 O O . TYR A 1 86 ? -3.872 -6.803 18.687 1.00 97.62 86 TYR A O 1
ATOM 713 N N . ASP A 1 87 ? -3.309 -4.785 17.875 1.00 96.69 87 ASP A N 1
ATOM 714 C CA . ASP A 1 87 ? -3.509 -4.063 19.134 1.00 96.69 87 ASP A CA 1
ATOM 715 C C . ASP A 1 87 ? -4.951 -4.187 19.660 1.00 96.69 87 ASP A C 1
ATOM 717 O O . ASP A 1 87 ? -5.173 -4.119 20.867 1.00 96.69 87 ASP A O 1
ATOM 721 N N . HIS A 1 88 ? -5.926 -4.411 18.771 1.00 95.38 88 HIS A N 1
ATOM 722 C CA . HIS A 1 88 ? -7.350 -4.469 19.124 1.00 95.38 88 HIS A CA 1
ATOM 723 C C . HIS A 1 88 ? -7.901 -5.899 19.202 1.00 95.38 88 HIS A C 1
ATOM 725 O O . HIS A 1 88 ? -8.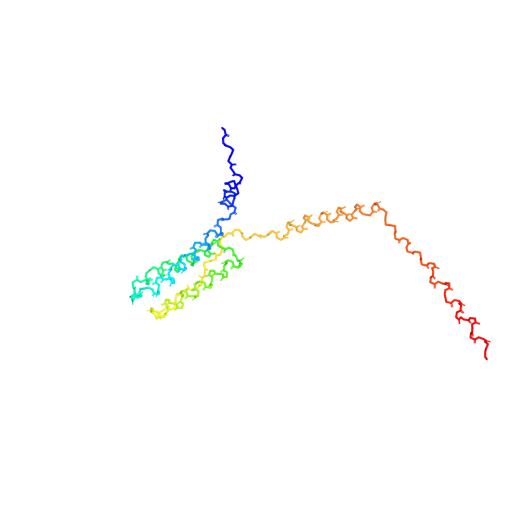807 -6.173 19.981 1.00 95.38 88 HIS A O 1
ATOM 731 N N . THR A 1 89 ? -7.367 -6.827 18.405 1.00 96.19 89 THR A N 1
ATOM 732 C CA . THR A 1 89 ? -7.861 -8.216 18.321 1.00 96.19 89 THR A CA 1
ATOM 733 C C . THR A 1 89 ? -6.945 -9.228 19.010 1.00 96.19 89 THR A C 1
ATOM 735 O O . THR A 1 89 ? -7.328 -10.383 19.197 1.00 96.19 89 THR A O 1
ATOM 738 N N . GLY A 1 90 ? -5.706 -8.843 19.333 1.00 97.19 90 GLY A N 1
ATOM 739 C CA . GLY A 1 90 ? -4.662 -9.728 19.854 1.00 97.19 90 GLY A CA 1
ATOM 740 C C . GLY A 1 90 ? -4.138 -10.761 18.848 1.00 97.19 90 GLY A C 1
ATOM 741 O O . GLY A 1 90 ? -3.302 -11.590 19.205 1.00 97.19 90 GLY A O 1
ATOM 742 N N . THR A 1 91 ? -4.608 -10.740 17.595 1.00 96.25 91 THR A N 1
ATOM 743 C CA . THR A 1 91 ? -4.232 -11.712 16.559 1.00 96.25 91 THR A CA 1
ATOM 744 C C . THR A 1 91 ? -3.507 -11.011 15.421 1.00 96.25 91 THR A C 1
ATOM 746 O O . THR A 1 91 ? -4.011 -10.046 14.855 1.00 96.25 91 THR A O 1
ATOM 749 N N . PHE A 1 92 ? -2.311 -11.490 15.069 1.00 95.94 92 PHE A N 1
ATOM 750 C CA . PHE A 1 92 ? -1.518 -10.871 14.007 1.00 95.94 92 PHE A CA 1
ATOM 751 C C . PHE A 1 92 ? -2.010 -11.349 12.629 1.00 95.94 92 PHE A C 1
ATOM 753 O O . PHE A 1 92 ? -1.934 -12.551 12.346 1.00 95.94 92 PHE A O 1
ATOM 760 N N . PRO A 1 93 ? -2.529 -10.461 11.760 1.00 96.69 93 PRO A N 1
ATOM 761 C CA . PRO A 1 93 ? -3.050 -10.868 10.462 1.00 96.69 93 PRO A CA 1
ATOM 762 C C . PRO A 1 93 ? -1.918 -11.163 9.465 1.00 96.69 93 PRO A C 1
ATOM 764 O O . PRO A 1 93 ? -0.772 -10.748 9.631 1.00 96.69 93 PRO A O 1
ATOM 767 N N . LYS A 1 94 ? -2.239 -11.876 8.379 1.00 96.38 94 LYS A N 1
ATOM 768 C CA . LYS A 1 94 ? -1.278 -12.171 7.304 1.00 96.38 94 LYS A CA 1
ATOM 769 C C . LYS A 1 94 ? -0.883 -10.891 6.569 1.00 96.38 94 LYS A C 1
ATOM 771 O O . LYS A 1 94 ? -1.757 -10.265 5.978 1.00 96.38 94 LYS A O 1
ATOM 776 N N . THR A 1 95 ? 0.405 -10.556 6.536 1.00 97.00 95 THR A N 1
ATOM 777 C CA . THR A 1 95 ? 0.935 -9.309 5.945 1.00 97.00 95 THR A CA 1
ATOM 778 C C . THR A 1 95 ? 1.465 -9.448 4.514 1.00 97.00 95 THR A C 1
ATOM 780 O O . THR A 1 95 ? 1.853 -8.455 3.897 1.00 97.00 95 THR A O 1
ATOM 783 N N . ASP A 1 96 ? 1.473 -10.656 3.948 1.00 97.06 96 ASP A N 1
ATOM 784 C CA . ASP A 1 96 ? 1.948 -10.853 2.578 1.00 97.06 96 ASP A CA 1
ATOM 785 C C . ASP A 1 96 ? 0.929 -10.338 1.558 1.00 97.06 96 ASP A C 1
ATOM 787 O O . ASP A 1 96 ? -0.173 -10.882 1.428 1.00 97.06 96 ASP A O 1
ATOM 791 N N . LEU A 1 97 ? 1.332 -9.327 0.783 1.00 96.94 97 LEU A N 1
ATOM 792 C CA . LEU A 1 97 ? 0.608 -8.896 -0.412 1.00 96.94 97 LEU A CA 1
ATOM 793 C C . LEU A 1 97 ? 0.474 -10.051 -1.408 1.00 96.94 97 LEU A C 1
ATOM 795 O O . LEU A 1 97 ? 1.380 -10.878 -1.548 1.00 96.94 97 LEU A O 1
ATOM 799 N N . GLN A 1 98 ? -0.612 -10.049 -2.181 1.00 96.62 98 GLN A N 1
ATOM 800 C CA . GLN A 1 98 ? -0.726 -10.978 -3.298 1.00 96.62 98 GLN A CA 1
ATOM 801 C C . GLN A 1 98 ? 0.433 -10.793 -4.300 1.00 96.62 98 GLN A C 1
ATOM 803 O O . GLN A 1 98 ? 0.971 -9.683 -4.455 1.00 96.62 98 GLN A O 1
ATOM 808 N N . PRO A 1 99 ? 0.888 -11.885 -4.944 1.00 94.69 99 PRO A N 1
ATOM 809 C CA . PRO A 1 99 ? 1.896 -11.801 -5.988 1.00 94.69 99 PRO A CA 1
ATOM 810 C C . PRO A 1 99 ? 1.346 -11.007 -7.174 1.00 94.69 99 PRO A C 1
ATOM 812 O O . PRO A 1 99 ? 0.174 -11.117 -7.515 1.00 94.69 99 PRO A O 1
ATOM 815 N N . TYR A 1 100 ? 2.205 -10.206 -7.801 1.00 93.44 100 TYR A N 1
ATOM 816 C CA . TYR A 1 100 ? 1.831 -9.451 -8.992 1.00 93.44 100 TYR A CA 1
ATOM 817 C C . TYR A 1 100 ? 1.577 -10.417 -10.156 1.00 93.44 100 TYR A C 1
ATOM 819 O O . TYR A 1 100 ? 2.486 -11.162 -10.528 1.00 93.44 100 TYR A O 1
ATOM 827 N N . ASN A 1 101 ? 0.373 -10.376 -10.730 1.00 92.31 101 ASN A N 1
ATOM 828 C CA . ASN A 1 101 ? -0.041 -11.250 -11.838 1.00 92.31 101 ASN A CA 1
ATOM 829 C C . ASN A 1 101 ? 0.022 -10.560 -13.211 1.00 92.31 101 ASN A C 1
ATOM 831 O O . ASN A 1 101 ? -0.315 -11.163 -14.231 1.00 92.31 101 ASN A O 1
ATOM 835 N N . GLY A 1 102 ? 0.446 -9.296 -13.262 1.00 85.81 102 GLY A N 1
ATOM 836 C CA . GLY A 1 102 ? 0.584 -8.567 -14.516 1.00 85.81 102 GLY A CA 1
ATOM 837 C C . GLY A 1 102 ? 1.843 -8.942 -15.310 1.00 85.81 102 GLY A C 1
ATOM 838 O O . GLY A 1 102 ? 2.728 -9.658 -14.826 1.00 85.81 102 GLY A O 1
ATOM 839 N N . PRO A 1 103 ? 1.955 -8.455 -16.558 1.00 80.25 103 PRO A N 1
ATOM 840 C CA . PRO A 1 103 ? 3.129 -8.685 -17.382 1.00 80.25 103 PRO A CA 1
ATOM 841 C C . PRO A 1 103 ? 4.354 -8.058 -16.712 1.00 80.25 103 PRO A C 1
ATOM 843 O O . PRO A 1 103 ? 4.522 -6.841 -16.697 1.00 80.25 103 PRO A O 1
ATOM 846 N N . ILE A 1 104 ? 5.238 -8.902 -16.175 1.00 70.75 104 ILE A N 1
ATOM 847 C CA . ILE A 1 104 ? 6.563 -8.496 -15.702 1.00 70.75 104 ILE A CA 1
ATOM 848 C C . ILE A 1 104 ? 7.305 -7.989 -16.938 1.00 70.75 104 ILE A C 1
ATOM 850 O O . ILE A 1 104 ? 7.787 -8.780 -17.749 1.00 70.75 104 ILE A O 1
ATOM 854 N N . PHE A 1 105 ? 7.298 -6.676 -17.152 1.00 62.22 105 PHE A N 1
ATOM 855 C CA . PHE A 1 105 ? 7.765 -6.044 -18.379 1.00 62.22 105 PHE A CA 1
ATOM 856 C C . PHE A 1 105 ? 9.279 -6.278 -18.543 1.00 62.22 105 PHE A C 1
ATOM 858 O O . PHE A 1 105 ? 10.116 -5.497 -18.101 1.00 62.22 105 PHE A O 1
ATOM 865 N N . ARG A 1 106 ? 9.647 -7.399 -19.178 1.00 57.44 106 ARG A N 1
ATOM 866 C CA . ARG A 1 106 ? 11.014 -7.842 -19.509 1.00 57.44 106 ARG A CA 1
ATOM 867 C C . ARG A 1 106 ? 11.626 -7.012 -20.650 1.00 57.44 106 ARG A C 1
ATOM 869 O O . ARG A 1 106 ? 12.258 -7.580 -21.528 1.00 57.44 106 ARG A O 1
ATOM 876 N N . TRP A 1 107 ? 11.426 -5.694 -20.702 1.00 54.25 107 TRP A N 1
ATOM 877 C CA . TRP A 1 107 ? 11.863 -4.851 -21.836 1.00 54.25 107 TRP A CA 1
ATOM 878 C C . TRP A 1 107 ? 13.329 -4.399 -21.796 1.00 54.25 107 TRP A C 1
ATOM 880 O O . TRP A 1 107 ? 13.770 -3.653 -22.669 1.00 54.25 107 TRP A O 1
ATOM 890 N N . ALA A 1 108 ? 14.125 -4.895 -20.849 1.00 55.41 108 ALA A N 1
ATOM 891 C CA . ALA A 1 108 ? 15.564 -4.645 -20.847 1.00 55.41 108 ALA A CA 1
ATOM 892 C C . ALA A 1 108 ? 16.302 -5.097 -22.137 1.00 55.41 108 ALA A C 1
ATOM 894 O O . ALA A 1 108 ? 17.155 -4.343 -22.594 1.00 55.41 108 ALA A O 1
ATOM 895 N N . PRO A 1 109 ? 16.012 -6.243 -22.796 1.00 59.25 109 PRO A N 1
ATOM 896 C CA . PRO A 1 109 ? 16.817 -6.685 -23.930 1.00 59.25 109 PRO A CA 1
ATOM 897 C C . PRO A 1 109 ? 16.459 -5.981 -25.247 1.00 59.25 109 PRO A C 1
ATOM 899 O O . PRO A 1 109 ? 17.349 -5.748 -26.058 1.00 59.25 109 PRO A O 1
ATOM 902 N N . THR A 1 110 ? 15.200 -5.604 -25.494 1.00 63.69 110 THR A N 1
ATOM 903 C CA . THR A 1 110 ? 14.801 -5.024 -26.792 1.00 63.69 110 THR A CA 1
ATOM 904 C C . THR A 1 110 ? 15.309 -3.600 -26.984 1.00 63.69 110 THR A C 1
ATOM 906 O O . THR A 1 110 ? 15.782 -3.278 -28.073 1.00 63.69 110 THR A O 1
ATOM 909 N N . PHE A 1 111 ? 15.304 -2.765 -25.940 1.00 71.00 111 PHE A N 1
ATOM 910 C CA . PHE A 1 111 ? 15.920 -1.437 -26.024 1.00 71.00 111 PHE A CA 1
ATOM 911 C C . PHE A 1 111 ? 17.435 -1.524 -26.242 1.00 71.00 111 PHE A C 1
ATOM 913 O O . PHE A 1 111 ? 17.957 -0.783 -27.071 1.00 71.00 111 PHE A O 1
ATOM 920 N N . ILE A 1 112 ? 18.130 -2.464 -25.586 1.00 76.88 112 ILE A N 1
ATOM 921 C CA . ILE A 1 112 ? 19.574 -2.671 -25.789 1.00 76.88 112 ILE A CA 1
ATOM 922 C C . ILE A 1 112 ? 19.877 -2.983 -27.258 1.00 76.88 112 ILE A C 1
ATOM 924 O O . ILE A 1 112 ? 20.787 -2.382 -27.820 1.00 76.88 112 ILE A O 1
ATOM 928 N N . TRP A 1 113 ? 19.095 -3.850 -27.911 1.00 82.00 113 TRP A N 1
ATOM 929 C CA . TRP A 1 113 ? 19.294 -4.157 -29.332 1.00 82.00 113 TRP A CA 1
ATOM 930 C C . TRP A 1 113 ? 19.055 -2.952 -30.246 1.00 82.00 113 TRP A C 1
ATOM 932 O O . TRP A 1 113 ? 19.843 -2.724 -31.161 1.00 82.00 113 TRP A O 1
ATOM 942 N N . VAL A 1 114 ? 18.024 -2.141 -29.986 1.00 84.31 114 VAL A N 1
ATOM 943 C CA . VAL A 1 114 ? 17.762 -0.923 -30.774 1.00 84.31 114 VAL A CA 1
ATOM 944 C C . VAL A 1 114 ? 18.903 0.086 -30.620 1.00 84.31 114 VAL A C 1
ATOM 946 O O . VAL A 1 114 ? 19.388 0.614 -31.620 1.00 84.31 114 VAL A O 1
ATOM 949 N N . PHE A 1 115 ? 19.385 0.312 -29.394 1.00 84.94 115 PHE A N 1
ATOM 950 C CA . PHE A 1 115 ? 20.528 1.193 -29.148 1.00 84.94 115 PHE A CA 1
ATOM 951 C C . PHE A 1 115 ? 21.829 0.635 -29.733 1.00 84.94 115 PHE A C 1
ATOM 953 O O . PHE A 1 115 ? 22.600 1.404 -30.295 1.00 84.94 115 PHE A O 1
ATOM 960 N N . ALA A 1 116 ? 22.060 -0.679 -29.673 1.00 87.75 116 ALA A N 1
ATOM 961 C CA . ALA A 1 116 ? 23.233 -1.313 -30.271 1.00 87.75 116 ALA A CA 1
ATOM 962 C C . ALA A 1 116 ? 23.251 -1.165 -31.802 1.00 87.75 116 ALA A C 1
ATOM 964 O O . ALA A 1 116 ? 24.287 -0.821 -32.369 1.00 87.75 116 ALA A O 1
ATOM 965 N N . ILE A 1 117 ? 22.105 -1.352 -32.471 1.00 90.62 117 ILE A N 1
ATOM 966 C CA . ILE A 1 117 ? 21.978 -1.148 -33.924 1.00 90.62 117 ILE A CA 1
ATOM 967 C C . ILE A 1 117 ? 22.198 0.326 -34.281 1.00 90.62 117 ILE A C 1
ATOM 969 O O . ILE A 1 117 ? 22.951 0.630 -35.207 1.00 90.62 117 ILE A O 1
ATOM 973 N N . LEU A 1 118 ? 21.582 1.246 -33.533 1.00 91.81 118 LEU A N 1
ATOM 974 C CA . LEU A 1 118 ? 21.734 2.683 -33.760 1.00 91.81 118 LEU A CA 1
ATOM 975 C C . LEU A 1 118 ? 23.193 3.127 -33.565 1.00 91.81 118 LEU A C 1
ATOM 977 O O . LEU A 1 118 ? 23.741 3.828 -34.412 1.00 91.81 118 LEU A O 1
ATOM 981 N N . PHE A 1 119 ? 23.842 2.682 -32.486 1.00 92.00 119 PHE A N 1
ATOM 982 C CA . PHE A 1 119 ? 25.238 3.001 -32.189 1.00 92.00 119 PHE A CA 1
ATOM 983 C C . PHE A 1 119 ? 26.186 2.407 -33.237 1.00 92.00 119 PHE A C 1
ATOM 985 O O . PHE A 1 119 ? 27.109 3.087 -33.679 1.00 92.00 119 PHE A O 1
ATOM 992 N N . GLY A 1 120 ? 25.921 1.180 -33.700 1.00 91.50 120 GLY A N 1
ATOM 993 C CA . GLY A 1 120 ? 26.662 0.552 -34.794 1.00 91.50 120 GLY A CA 1
ATOM 994 C C . GLY A 1 120 ? 26.552 1.327 -36.111 1.00 91.50 120 GLY A C 1
ATOM 995 O O . GLY A 1 120 ? 27.564 1.546 -36.774 1.00 91.50 120 GLY A O 1
ATOM 996 N N . LEU A 1 121 ? 25.356 1.810 -36.465 1.00 91.25 121 LEU A N 1
ATOM 997 C CA . LEU A 1 121 ? 25.153 2.646 -37.655 1.00 91.25 121 LEU A CA 1
ATOM 998 C C . LEU A 1 121 ? 25.880 3.990 -37.550 1.00 91.25 121 LEU A C 1
ATOM 1000 O O . LEU A 1 121 ? 26.536 4.403 -38.505 1.00 91.25 121 LEU A O 1
ATOM 1004 N N . VAL A 1 122 ? 25.800 4.653 -36.392 1.00 88.94 122 VAL A N 1
ATOM 1005 C CA . VAL A 1 122 ? 26.498 5.923 -36.149 1.00 88.94 122 VAL A CA 1
ATOM 1006 C C . VAL A 1 122 ? 28.014 5.725 -36.226 1.00 88.94 122 VAL A C 1
ATOM 1008 O O . VAL A 1 122 ? 28.679 6.443 -36.968 1.00 88.94 122 VAL A O 1
ATOM 1011 N N . ALA A 1 123 ? 28.567 4.721 -35.542 1.00 84.56 123 ALA A N 1
ATOM 1012 C CA . ALA A 1 123 ? 29.999 4.416 -35.584 1.00 84.56 123 ALA A CA 1
ATOM 1013 C C . ALA A 1 123 ? 30.485 4.044 -37.001 1.00 84.56 123 ALA A C 1
ATOM 1015 O O . ALA A 1 123 ? 31.559 4.476 -37.430 1.00 84.56 123 ALA A O 1
ATOM 1016 N N . GLY A 1 124 ? 29.675 3.296 -37.759 1.00 85.81 124 GLY A N 1
ATOM 1017 C CA . GLY A 1 124 ? 29.950 2.973 -39.160 1.00 85.81 124 GLY A CA 1
ATOM 1018 C C . GLY A 1 124 ? 29.996 4.213 -40.059 1.00 85.81 124 GLY A C 1
ATOM 1019 O O . GLY A 1 124 ? 30.934 4.369 -40.838 1.00 85.81 124 GLY A O 1
ATOM 1020 N N . LEU A 1 125 ? 29.043 5.139 -39.907 1.00 83.94 125 LEU A N 1
ATOM 1021 C CA . LEU A 1 125 ? 29.021 6.416 -40.636 1.00 83.94 125 LEU A CA 1
ATOM 1022 C C . LEU A 1 125 ? 30.233 7.302 -40.309 1.00 83.94 125 LEU A C 1
ATOM 1024 O O . LEU A 1 125 ? 30.846 7.857 -41.222 1.00 83.94 125 LEU A O 1
ATOM 1028 N N . TYR A 1 126 ? 30.627 7.383 -39.034 1.00 79.31 126 TYR A N 1
ATOM 1029 C CA . TYR A 1 126 ? 31.826 8.119 -38.609 1.00 79.31 126 TYR A CA 1
ATOM 1030 C C . TYR A 1 126 ? 33.125 7.555 -39.202 1.00 79.31 126 TYR A C 1
ATOM 1032 O O . TYR A 1 126 ? 34.075 8.304 -39.407 1.00 79.31 126 TYR A O 1
ATOM 1040 N N . SER A 1 127 ? 33.172 6.260 -39.525 1.00 75.25 127 SER A N 1
ATOM 1041 C CA . SER A 1 127 ? 34.358 5.636 -40.130 1.00 75.25 127 SER A CA 1
ATOM 1042 C C . SER A 1 127 ? 34.548 6.010 -41.608 1.00 75.25 127 SER A C 1
ATOM 1044 O O . SER A 1 127 ? 35.662 5.942 -42.121 1.00 75.25 127 SER A O 1
ATOM 1046 N N . ILE A 1 128 ? 33.477 6.411 -42.303 1.00 74.06 128 ILE A N 1
ATOM 1047 C CA . ILE A 1 128 ? 33.510 6.778 -43.729 1.00 74.06 128 ILE A CA 1
ATOM 1048 C C . ILE A 1 128 ? 33.888 8.256 -43.904 1.00 74.06 128 ILE A C 1
ATOM 1050 O O . ILE A 1 128 ? 34.599 8.616 -44.842 1.00 74.06 128 ILE A O 1
ATOM 1054 N N . VAL A 1 129 ? 33.453 9.121 -42.986 1.00 68.25 129 VAL A N 1
ATOM 1055 C CA . VAL A 1 129 ? 33.715 10.566 -43.028 1.00 68.25 129 VAL A CA 1
ATOM 1056 C C . VAL A 1 129 ? 34.931 10.890 -42.154 1.00 68.25 129 VAL A C 1
ATOM 1058 O O . VAL A 1 129 ? 34.807 11.434 -41.067 1.00 68.25 129 VAL A O 1
ATOM 1061 N N . GLY A 1 130 ? 36.105 10.480 -42.641 1.00 52.56 130 GLY A N 1
ATOM 1062 C CA . GLY A 1 130 ? 37.452 10.935 -42.273 1.00 52.56 130 GLY A CA 1
ATOM 1063 C C . GLY A 1 130 ? 37.684 11.458 -40.853 1.00 52.56 130 GLY A C 1
ATOM 1064 O O . GLY A 1 130 ? 37.397 12.611 -40.558 1.00 52.56 130 GLY A O 1
ATOM 1065 N N . SER A 1 131 ? 38.361 10.668 -40.022 1.00 55.81 131 SER A N 1
ATOM 1066 C CA . SER A 1 131 ? 39.025 11.143 -38.805 1.0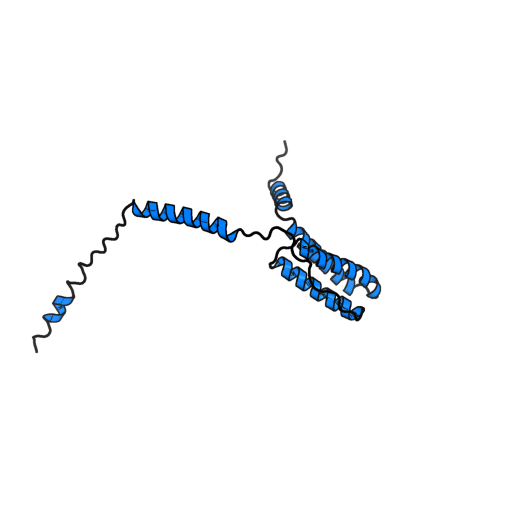0 55.81 131 SER A CA 1
ATOM 1067 C C . SER A 1 131 ? 40.175 12.105 -39.156 1.00 55.81 131 SER A C 1
ATOM 1069 O O . SER A 1 131 ? 41.212 11.642 -39.638 1.00 55.81 131 SER A O 1
ATOM 1071 N N . PRO A 1 132 ? 40.070 13.421 -38.885 1.00 58.38 132 PRO A N 1
ATOM 1072 C CA . PRO A 1 132 ? 41.143 14.372 -39.126 1.00 58.38 132 PRO A CA 1
ATOM 1073 C C . PRO A 1 132 ? 41.959 14.541 -37.839 1.00 58.38 132 PRO A C 1
ATOM 1075 O O . PRO A 1 132 ? 42.134 15.651 -37.349 1.00 58.38 132 PRO A O 1
ATOM 1078 N N . PHE A 1 133 ? 42.423 13.441 -37.242 1.00 53.84 133 PHE A N 1
ATOM 1079 C CA . PHE A 1 133 ? 43.322 13.506 -36.085 1.00 53.84 133 PHE A CA 1
ATOM 1080 C C . PHE A 1 133 ? 44.729 13.074 -36.485 1.00 53.84 133 PHE A C 1
ATOM 1082 O O . PHE A 1 133 ? 45.322 12.146 -35.941 1.00 53.84 133 PHE A O 1
ATOM 1089 N N . SER A 1 134 ? 45.274 13.784 -37.470 1.00 59.91 134 SER A N 1
ATOM 1090 C CA . SER A 1 134 ? 46.709 13.819 -37.727 1.00 59.91 134 SER A CA 1
ATOM 1091 C C . SER A 1 134 ? 47.360 14.651 -36.622 1.00 59.91 134 SER A C 1
ATOM 1093 O O . SER A 1 134 ? 47.662 15.825 -36.815 1.00 59.91 134 SER A O 1
ATOM 1095 N N . PHE A 1 135 ? 47.530 14.068 -35.434 1.00 57.09 135 PHE A N 1
ATOM 1096 C CA . PHE A 1 135 ? 48.311 14.685 -34.366 1.00 57.09 135 PHE A CA 1
ATOM 1097 C C . PHE A 1 135 ? 49.772 14.726 -34.832 1.00 57.09 135 PHE A C 1
ATOM 1099 O O . PHE A 1 135 ? 50.482 13.722 -34.836 1.00 57.09 135 PHE A O 1
ATOM 1106 N N . SER A 1 136 ? 50.205 15.879 -35.331 1.00 60.72 136 SER A N 1
ATOM 1107 C CA . SER A 1 136 ? 51.558 16.115 -35.813 1.00 60.72 136 SER A CA 1
ATOM 1108 C C . SER A 1 136 ? 52.542 16.094 -34.643 1.00 60.72 136 SER A C 1
ATOM 1110 O O . SER A 1 136 ? 52.853 17.127 -34.059 1.00 60.72 136 SER A O 1
ATOM 1112 N N . SER A 1 137 ? 53.097 14.924 -34.323 1.00 58.75 137 SER A N 1
ATOM 1113 C CA . SER A 1 137 ? 54.156 14.729 -33.316 1.00 58.75 137 SER A CA 1
ATOM 1114 C C . SER A 1 137 ? 55.520 15.334 -33.707 1.00 58.75 137 SER A C 1
ATOM 1116 O O . SER A 1 137 ? 56.565 14.793 -33.351 1.00 58.75 137 SER A O 1
ATOM 1118 N N . ARG A 1 138 ? 55.551 16.433 -34.473 1.00 57.31 138 ARG A N 1
ATOM 1119 C CA . ARG A 1 138 ? 56.801 17.063 -34.934 1.00 57.31 138 ARG A CA 1
ATOM 1120 C C . ARG A 1 138 ? 57.340 18.147 -34.001 1.00 57.31 138 ARG A C 1
ATOM 1122 O O . ARG A 1 138 ? 58.508 18.491 -34.130 1.00 57.31 138 ARG A O 1
ATOM 1129 N N . GLU A 1 139 ? 56.567 18.619 -33.027 1.00 56.94 139 GLU A N 1
ATOM 1130 C CA . GLU A 1 139 ? 57.016 19.706 -32.140 1.00 56.94 139 GLU A CA 1
ATOM 1131 C C . GLU A 1 139 ? 57.818 19.233 -30.917 1.00 56.94 139 GLU A C 1
ATOM 1133 O O . GLU A 1 139 ? 58.594 20.002 -30.359 1.00 56.94 139 GLU A O 1
ATOM 1138 N N . ALA A 1 140 ? 57.758 17.949 -30.547 1.00 57.78 140 ALA A N 1
ATOM 1139 C CA . ALA A 1 140 ? 58.479 17.447 -29.371 1.00 57.78 140 ALA A CA 1
ATOM 1140 C C . ALA A 1 140 ? 60.001 17.268 -29.571 1.00 57.78 140 ALA A C 1
ATOM 1142 O O . ALA A 1 140 ? 60.709 16.972 -28.614 1.00 57.78 140 ALA A O 1
ATOM 1143 N N . ARG A 1 141 ? 60.534 17.428 -30.795 1.00 57.38 141 ARG A N 1
ATOM 1144 C CA . ARG A 1 141 ? 61.976 17.247 -31.074 1.00 57.38 141 ARG A CA 1
ATOM 1145 C C . ARG A 1 141 ? 62.793 18.537 -31.116 1.00 57.38 141 ARG A C 1
ATOM 1147 O O . ARG A 1 141 ? 64.014 18.446 -31.115 1.00 57.38 141 ARG A O 1
ATOM 1154 N N . ALA A 1 142 ? 62.168 19.714 -31.137 1.00 58.22 142 ALA A N 1
ATOM 1155 C CA . ALA A 1 142 ? 62.915 20.972 -31.227 1.00 58.22 142 ALA A CA 1
ATOM 1156 C C . ALA A 1 142 ? 63.443 21.467 -29.867 1.00 58.22 142 ALA A C 1
ATOM 1158 O O . ALA A 1 142 ? 64.461 22.146 -29.818 1.00 58.22 142 ALA A O 1
ATOM 1159 N N . THR A 1 143 ? 62.802 21.099 -28.757 1.00 57.59 143 THR A N 1
ATOM 1160 C CA . THR A 1 143 ? 63.185 21.574 -27.417 1.00 57.59 143 THR A CA 1
ATOM 1161 C C . THR A 1 143 ? 64.250 20.721 -26.729 1.00 57.59 143 THR A C 1
ATOM 1163 O O . THR A 1 143 ? 64.907 21.204 -25.811 1.00 57.59 143 THR A O 1
ATOM 1166 N N . GLN A 1 144 ? 64.487 19.480 -27.172 1.00 58.12 144 GLN A N 1
ATOM 1167 C CA . GLN A 1 144 ? 65.463 18.599 -26.518 1.00 58.12 144 GLN A CA 1
ATOM 1168 C C . GLN A 1 144 ? 66.919 18.868 -26.943 1.00 58.12 144 GLN A C 1
ATOM 1170 O O . GLN A 1 144 ? 67.837 18.597 -26.176 1.00 58.12 144 GLN A O 1
ATOM 1175 N N . THR A 1 145 ? 67.161 19.453 -28.119 1.00 58.62 145 THR A N 1
ATOM 1176 C CA . THR A 1 145 ? 68.525 19.764 -28.589 1.00 58.62 145 THR A CA 1
ATOM 1177 C C . THR A 1 145 ? 69.120 21.017 -27.949 1.00 58.62 145 THR A C 1
ATOM 1179 O O . THR A 1 145 ? 70.338 21.167 -27.941 1.00 58.62 145 THR A O 1
ATOM 1182 N N . GLN A 1 146 ? 68.297 21.911 -27.396 1.00 58.16 146 GLN A N 1
ATOM 1183 C CA . GLN A 1 146 ? 68.783 23.194 -26.883 1.00 58.16 146 GLN A CA 1
ATOM 1184 C C . GLN A 1 146 ? 69.382 23.089 -25.469 1.00 58.16 146 GLN A C 1
ATOM 1186 O O . GLN A 1 146 ? 70.298 23.834 -25.146 1.00 58.16 146 GLN A O 1
ATOM 1191 N N . PHE A 1 147 ? 68.957 22.111 -24.662 1.00 58.81 147 PHE A N 1
ATOM 1192 C CA . PHE A 1 147 ? 69.523 21.882 -23.323 1.00 58.81 147 PHE A CA 1
ATOM 1193 C C . PHE A 1 147 ? 70.865 21.132 -23.326 1.00 58.81 147 PHE A C 1
ATOM 1195 O O . PHE A 1 147 ? 71.594 21.191 -22.341 1.00 58.81 147 PHE A O 1
ATOM 1202 N N . ALA A 1 148 ? 71.220 20.444 -24.416 1.00 60.00 148 ALA A N 1
ATOM 1203 C CA . ALA A 1 148 ? 72.477 19.696 -24.497 1.00 60.00 148 ALA A CA 1
ATOM 1204 C C . ALA A 1 148 ? 73.696 20.572 -24.853 1.00 60.00 148 ALA A C 1
ATOM 1206 O O . ALA A 1 148 ? 74.824 20.168 -24.591 1.00 60.00 148 ALA A O 1
ATOM 1207 N N . ALA A 1 149 ? 73.491 21.760 -25.434 1.00 61.12 149 ALA A N 1
ATOM 1208 C CA . ALA A 1 149 ? 74.585 22.644 -25.852 1.00 61.12 149 ALA A CA 1
ATOM 1209 C C . ALA A 1 149 ? 75.109 23.568 -24.733 1.00 61.12 149 ALA A C 1
ATOM 1211 O O . ALA A 1 149 ? 76.194 24.126 -24.871 1.00 61.12 149 ALA A O 1
ATOM 1212 N N . ASP A 1 150 ? 74.369 23.715 -23.630 1.00 55.94 150 ASP A N 1
ATOM 1213 C CA . ASP A 1 150 ? 74.693 24.665 -22.550 1.00 55.94 150 ASP A CA 1
ATOM 1214 C C . ASP A 1 150 ? 75.514 24.035 -21.403 1.00 55.94 150 ASP A C 1
ATOM 1216 O O . ASP A 1 150 ? 76.030 24.727 -20.534 1.00 55.94 150 ASP A O 1
ATOM 1220 N N . GLN A 1 151 ? 75.697 22.707 -21.394 1.00 59.81 151 GLN A N 1
ATOM 1221 C CA . GLN A 1 151 ? 76.427 22.000 -20.325 1.00 59.81 151 GLN A CA 1
ATOM 1222 C C . GLN A 1 151 ? 77.933 21.804 -20.577 1.00 59.81 151 GLN A C 1
ATOM 1224 O O . GLN A 1 151 ? 78.606 21.184 -19.760 1.00 59.81 151 GLN A O 1
ATOM 1229 N N . THR A 1 152 ? 78.493 22.325 -21.672 1.00 61.00 152 THR A N 1
ATOM 1230 C CA . THR A 1 152 ? 79.931 22.181 -21.998 1.00 61.00 152 THR A CA 1
ATOM 1231 C C . THR A 1 152 ? 80.779 23.426 -21.715 1.00 61.00 152 THR A C 1
ATOM 1233 O O . THR A 1 152 ? 81.934 23.474 -22.130 1.00 61.00 152 THR A O 1
ATOM 1236 N N . GLN A 1 153 ? 80.241 24.434 -21.022 1.00 55.72 153 GLN A N 1
ATOM 1237 C CA . GLN A 1 153 ? 80.994 25.626 -20.605 1.00 55.72 153 GLN A CA 1
ATOM 1238 C C . GLN A 1 153 ? 81.118 25.747 -19.080 1.00 55.72 153 GLN A C 1
ATOM 1240 O O . GLN A 1 153 ? 80.747 26.773 -18.527 1.00 55.72 153 GLN A O 1
ATOM 1245 N N . PHE A 1 154 ? 81.656 24.728 -18.405 1.00 59.50 154 PHE A N 1
ATOM 1246 C CA .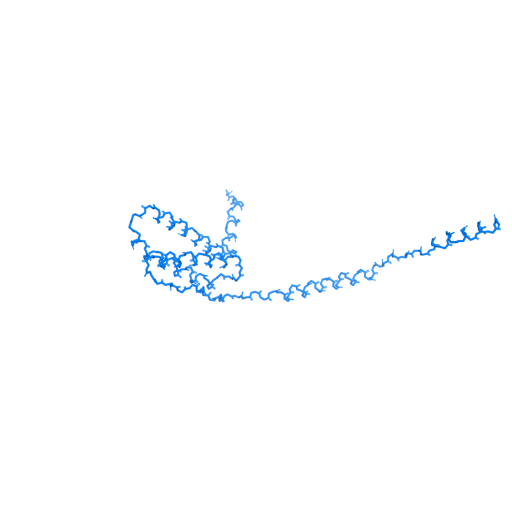 PHE A 1 154 ? 82.302 24.875 -17.091 1.00 59.50 154 PHE A CA 1
ATOM 1247 C C . PHE A 1 154 ? 83.429 23.857 -16.932 1.00 59.50 154 PHE A C 1
ATOM 1249 O O . PHE A 1 154 ? 83.223 22.688 -17.331 1.00 59.50 154 PHE A O 1
#

Sequence (154 aa):
MNRPTRTVLWQRMRALVLPEVRVIEKMNARHSRLIAETREVDDLEKLLPEVEDFYKHILAAGESVPPGSERDLLKALVQFWATYLYDHTGTFPKTDLQPYNGPIFRWAPTFIWVFAILFGLVAGLYSIVGSPFSFSSREARATQTQFAADQTQF

Secondary structure (DSSP, 8-state):
--PPPHHHHHHHHHHHH-HHHHHHHHHHHHHHHHHHHHHH-S-GGGTHHHHHHHHHHHHHHTTTS-SSHHHHHHHHHHHHHHHHHHHHHS-PPP-PPPPP-S-----HHHHHHHHHHHHHHHHHHHHHS-------TTGGGSSTTTSSSSTT--

pLDDT: mean 82.01, std 15.99, range [52.56, 98.12]

Foldseek 3Di:
DDDPDPVVVVVVVVVVPDPLVVLLVVLVVLVVVLVVVVVVDPDCVVCLVVLVVSLVSLLASQQAHDPDPSNVVSLVVNVVSQVVNCVVVVDRDDSHRDHHPDPPPPCVPVVVVVVVVVVVVVVVVVVVPDDPPPPPPPPVPPPPVVVVVPPPPD